Protein AF-A0A7S3WX41-F1 (afdb_monomer)

pLDDT: mean 73.34, std 19.68, range [31.44, 93.56]

Foldseek 3Di:
DDPDPDPVCVVVVLVVCLVVLLVVLLVQLVDDPVVHDPVVLVVSLVVLLVQLLSCLVVVVQVSNLSSLVSLLVSLVLPDPDDRDPSNVSSLVSLVVSCVPSPCSSPPSVVSNVVSVVSVVVVVCVVVVPDDCCCVVDVPDPDDDDDDDDDDDDPDDDDDDDDDDDD

Structure (mmCIF, N/CA/C/O backbone):
data_AF-A0A7S3WX41-F1
#
_entry.id   AF-A0A7S3WX41-F1
#
loop_
_atom_site.group_PDB
_atom_site.id
_atom_site.type_symbol
_atom_site.label_atom_id
_atom_site.label_alt_id
_atom_site.label_comp_id
_atom_site.label_asym_id
_atom_site.label_entity_id
_atom_site.label_seq_id
_atom_site.pdbx_PDB_ins_code
_atom_site.Cartn_x
_atom_site.Cartn_y
_atom_site.Cartn_z
_atom_site.occupancy
_atom_site.B_iso_or_equiv
_atom_site.auth_seq_id
_atom_site.auth_comp_id
_atom_site.auth_asym_id
_atom_site.auth_atom_id
_atom_site.pdbx_PDB_model_num
ATOM 1 N N . TYR A 1 1 ? -2.521 2.505 -34.626 1.00 39.06 1 TYR A N 1
ATOM 2 C CA . TYR A 1 1 ? -2.585 2.159 -33.193 1.00 39.06 1 TYR A CA 1
ATOM 3 C C . TYR A 1 1 ? -1.769 0.897 -32.953 1.00 39.06 1 TYR A C 1
ATOM 5 O O . TYR A 1 1 ? -2.243 -0.186 -33.266 1.00 39.06 1 TYR A O 1
ATOM 13 N N . HIS A 1 2 ? -0.528 1.023 -32.477 1.00 46.84 2 HIS A N 1
ATOM 14 C CA . HIS A 1 2 ? 0.251 -0.133 -32.022 1.00 46.84 2 HIS A CA 1
ATOM 15 C C . HIS A 1 2 ? -0.151 -0.436 -30.576 1.00 46.84 2 HIS A C 1
ATOM 17 O O . HIS A 1 2 ? 0.166 0.329 -29.670 1.00 46.84 2 HIS A O 1
ATOM 23 N N . SER A 1 3 ? -0.897 -1.521 -30.369 1.00 51.47 3 SER A N 1
ATOM 24 C CA . SER A 1 3 ? -1.152 -2.056 -29.031 1.00 51.47 3 SER A CA 1
ATOM 25 C C . SER A 1 3 ? 0.124 -2.761 -28.572 1.00 51.47 3 SER A C 1
ATOM 27 O O . SER A 1 3 ? 0.442 -3.851 -29.046 1.00 51.47 3 SER A O 1
ATOM 29 N N . SER A 1 4 ? 0.908 -2.090 -27.727 1.00 53.09 4 SER A N 1
ATOM 30 C CA . SER A 1 4 ? 2.125 -2.662 -27.153 1.00 53.09 4 SER A CA 1
ATOM 31 C C . SER A 1 4 ? 1.722 -3.683 -26.085 1.00 53.09 4 SER A C 1
ATOM 33 O O . SER A 1 4 ? 1.173 -3.309 -25.053 1.00 53.09 4 SER A O 1
ATOM 35 N N . ARG A 1 5 ? 1.917 -4.978 -26.362 1.00 59.12 5 ARG A N 1
ATOM 36 C CA . ARG A 1 5 ? 1.568 -6.104 -25.465 1.00 59.12 5 ARG A CA 1
ATOM 37 C C . ARG A 1 5 ? 2.784 -6.666 -24.715 1.00 59.12 5 ARG A C 1
ATOM 39 O O . ARG A 1 5 ? 2.711 -7.765 -24.174 1.00 59.12 5 ARG A O 1
ATOM 46 N N . ASN A 1 6 ? 3.901 -5.938 -24.692 1.00 64.75 6 ASN A N 1
ATOM 47 C CA . ASN A 1 6 ? 5.147 -6.430 -24.112 1.00 64.75 6 ASN A CA 1
ATOM 48 C C . ASN A 1 6 ? 5.221 -6.089 -22.619 1.00 64.75 6 ASN A C 1
ATOM 50 O O . ASN A 1 6 ? 5.389 -4.930 -22.243 1.00 64.75 6 ASN A O 1
ATOM 54 N N . VAL A 1 7 ? 5.133 -7.126 -21.781 1.00 67.38 7 VAL A N 1
ATOM 55 C CA . VAL A 1 7 ? 5.258 -7.049 -20.312 1.00 67.38 7 VAL A CA 1
ATOM 56 C C . VAL A 1 7 ? 6.628 -6.497 -19.888 1.00 67.38 7 VAL A C 1
ATOM 58 O O . VAL A 1 7 ? 6.750 -5.882 -18.833 1.00 67.38 7 VAL A O 1
ATOM 61 N N . GLU A 1 8 ? 7.641 -6.615 -20.752 1.00 74.06 8 GLU A N 1
ATOM 62 C CA . GLU A 1 8 ? 9.004 -6.121 -20.515 1.00 74.06 8 GLU A CA 1
ATOM 63 C C . GLU A 1 8 ? 9.088 -4.604 -20.273 1.00 74.06 8 GLU A C 1
ATOM 65 O O . GLU A 1 8 ? 9.999 -4.139 -19.592 1.00 74.06 8 GLU A O 1
ATOM 70 N N . HIS A 1 9 ? 8.133 -3.819 -20.781 1.00 81.38 9 HIS A N 1
ATOM 71 C CA . HIS A 1 9 ? 8.113 -2.367 -20.575 1.00 81.38 9 HIS A CA 1
ATOM 72 C C . HIS A 1 9 ? 7.262 -1.928 -19.375 1.00 81.38 9 HIS A C 1
ATOM 74 O O . HIS A 1 9 ? 7.346 -0.772 -18.967 1.00 81.38 9 HIS A O 1
ATOM 80 N N . ALA A 1 10 ? 6.465 -2.818 -18.778 1.00 83.44 10 ALA A N 1
ATOM 81 C CA . ALA A 1 10 ? 5.548 -2.452 -17.697 1.00 83.44 10 ALA A CA 1
ATOM 82 C C . ALA A 1 10 ? 6.293 -2.009 -16.426 1.00 83.44 10 ALA A C 1
ATOM 84 O O . ALA A 1 10 ? 5.929 -1.003 -15.817 1.00 83.44 10 ALA A O 1
ATOM 85 N N . ARG A 1 11 ? 7.384 -2.703 -16.081 1.00 86.62 11 ARG A N 1
ATOM 86 C CA . ARG A 1 11 ? 8.242 -2.365 -14.938 1.00 86.62 11 ARG A CA 1
ATOM 87 C C . ARG A 1 11 ? 8.836 -0.945 -15.029 1.00 86.62 11 ARG A C 1
ATOM 89 O O . ARG A 1 11 ? 8.552 -0.153 -14.134 1.00 86.62 11 ARG A O 1
ATOM 96 N N . PRO A 1 12 ? 9.579 -0.562 -16.090 1.00 88.12 12 PRO A N 1
ATOM 97 C CA . PRO A 1 12 ? 10.134 0.792 -16.193 1.00 88.12 12 PRO A CA 1
ATOM 98 C C . PRO A 1 12 ? 9.061 1.884 -16.342 1.00 88.12 12 PRO A C 1
ATOM 100 O O . PRO A 1 12 ? 9.258 3.007 -15.881 1.00 88.12 12 PRO A O 1
ATOM 103 N N . MET A 1 13 ? 7.900 1.579 -16.939 1.00 90.38 13 MET A N 1
ATOM 104 C CA . MET A 1 13 ? 6.771 2.521 -16.976 1.00 90.38 13 MET A CA 1
ATOM 105 C C . MET A 1 13 ? 6.223 2.822 -15.575 1.00 90.38 13 MET A C 1
ATOM 107 O O . MET A 1 13 ? 5.875 3.968 -15.276 1.00 90.38 13 MET A O 1
ATOM 111 N N . PHE A 1 14 ? 6.150 1.809 -14.712 1.00 91.50 14 PHE A N 1
ATOM 112 C CA . PHE A 1 14 ? 5.731 1.989 -13.327 1.00 91.50 14 PHE A CA 1
ATOM 113 C C . PHE A 1 14 ? 6.802 2.713 -12.502 1.00 91.50 14 PHE A C 1
ATOM 115 O O . PHE A 1 14 ? 6.484 3.669 -11.801 1.00 91.50 14 PHE A O 1
ATOM 122 N N . GLU A 1 15 ? 8.076 2.353 -12.672 1.00 90.69 15 GLU A N 1
ATOM 123 C CA . GLU A 1 15 ? 9.222 2.998 -12.010 1.00 90.69 15 GLU A CA 1
ATOM 124 C C . GLU A 1 15 ? 9.293 4.514 -12.285 1.00 90.69 15 GLU A C 1
ATOM 126 O O . GLU A 1 15 ? 9.628 5.300 -11.403 1.00 90.69 15 GLU A O 1
ATOM 131 N N . ALA A 1 16 ? 8.896 4.955 -13.481 1.00 91.56 16 ALA A N 1
ATOM 132 C CA . ALA A 1 16 ? 8.857 6.376 -13.823 1.00 91.56 16 ALA A CA 1
ATOM 133 C C . ALA A 1 16 ? 7.630 7.128 -13.267 1.00 91.56 16 ALA A C 1
ATOM 135 O O . ALA A 1 16 ? 7.677 8.349 -13.115 1.00 91.56 16 ALA A O 1
ATOM 136 N N . SER A 1 17 ? 6.516 6.436 -12.998 1.00 93.56 17 SER A N 1
ATOM 137 C CA . SER A 1 17 ? 5.225 7.071 -12.683 1.00 93.56 17 SER A CA 1
ATOM 138 C C . SER A 1 17 ? 4.782 6.933 -11.225 1.00 93.56 17 SER A C 1
ATOM 140 O O . SER A 1 17 ? 3.985 7.753 -10.760 1.00 93.56 17 SER A O 1
ATOM 142 N N . TRP A 1 18 ? 5.306 5.960 -10.473 1.00 93.31 18 TRP A N 1
ATOM 143 C CA . TRP A 1 18 ? 4.809 5.631 -9.132 1.00 93.31 18 TRP A CA 1
ATOM 144 C C . TRP A 1 18 ? 4.905 6.794 -8.136 1.00 93.31 18 TRP A C 1
ATOM 146 O O . TRP A 1 18 ? 3.972 6.992 -7.363 1.00 93.31 18 TRP A O 1
ATOM 156 N N . CYS A 1 19 ? 5.963 7.612 -8.185 1.00 93.38 19 CYS A N 1
ATOM 157 C CA .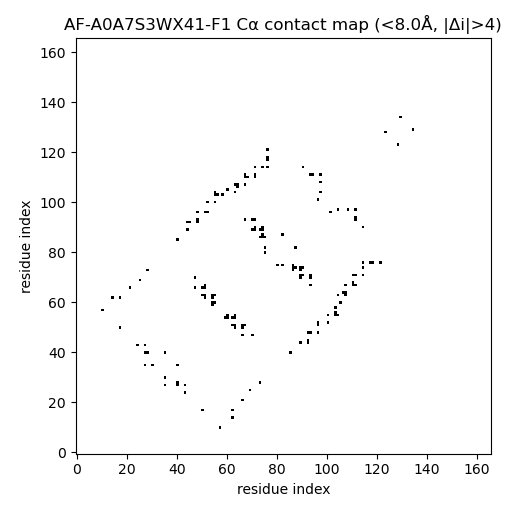 CYS A 1 19 ? 6.105 8.787 -7.317 1.00 93.38 19 CYS A CA 1
ATOM 158 C C . CYS A 1 19 ? 4.990 9.816 -7.545 1.00 93.38 19 CYS A C 1
ATOM 160 O O . CYS A 1 19 ? 4.441 10.359 -6.588 1.00 93.38 19 CYS A O 1
ATOM 162 N N . ALA A 1 20 ? 4.645 10.081 -8.809 1.00 93.44 20 ALA A N 1
ATOM 163 C CA . ALA A 1 20 ? 3.592 11.031 -9.158 1.00 93.44 20 ALA A CA 1
ATOM 164 C C . ALA A 1 20 ? 2.212 10.500 -8.747 1.00 93.44 20 ALA A C 1
ATOM 166 O O . ALA A 1 20 ? 1.406 11.244 -8.185 1.00 93.44 20 ALA A O 1
ATOM 167 N N . LEU A 1 21 ? 1.970 9.201 -8.960 1.00 93.50 21 LEU A N 1
ATOM 168 C CA . LEU A 1 21 ? 0.761 8.524 -8.492 1.00 93.50 21 LEU A CA 1
ATOM 169 C C . LEU A 1 21 ? 0.641 8.632 -6.970 1.00 93.50 21 LEU A C 1
ATOM 171 O O . LEU A 1 21 ? -0.346 9.174 -6.477 1.00 93.50 21 LEU A O 1
ATOM 175 N N . LEU A 1 22 ? 1.681 8.220 -6.242 1.00 93.00 22 LEU A N 1
ATOM 176 C CA . LEU A 1 22 ? 1.730 8.264 -4.786 1.00 93.00 22 LEU A CA 1
ATOM 177 C C . LEU A 1 22 ? 1.474 9.677 -4.257 1.00 93.00 22 LEU A C 1
ATOM 179 O O . LEU A 1 22 ? 0.632 9.841 -3.381 1.00 93.00 22 LEU A O 1
ATOM 183 N N . ALA A 1 23 ? 2.147 10.694 -4.801 1.00 92.94 23 ALA A N 1
ATOM 184 C CA . ALA A 1 23 ? 1.977 12.080 -4.373 1.00 92.94 23 ALA A CA 1
ATOM 185 C C . ALA A 1 23 ? 0.544 12.585 -4.600 1.00 92.94 23 ALA A C 1
ATOM 187 O O . ALA A 1 23 ? -0.062 13.151 -3.691 1.00 92.94 23 ALA A O 1
ATOM 188 N N . SER A 1 24 ? -0.021 12.333 -5.786 1.00 92.44 24 SER A N 1
ATOM 189 C CA . SER A 1 24 ? -1.386 12.761 -6.113 1.00 92.44 24 SER A CA 1
ATOM 190 C C . SER A 1 24 ? -2.427 12.115 -5.197 1.00 92.44 24 SER A C 1
ATOM 192 O O . SER A 1 24 ? -3.305 12.791 -4.669 1.00 92.44 24 SER A O 1
ATOM 194 N N . TRP A 1 25 ? -2.294 10.814 -4.945 1.00 91.44 25 TRP A N 1
ATOM 195 C CA . TRP A 1 25 ? -3.214 10.052 -4.109 1.00 91.44 25 TRP A CA 1
ATOM 196 C C . TRP A 1 25 ? -3.085 10.406 -2.631 1.00 91.44 25 TRP A C 1
ATOM 198 O O . TRP A 1 25 ? -4.090 10.535 -1.941 1.00 91.44 25 TRP A O 1
ATOM 208 N N . THR A 1 26 ? -1.857 10.626 -2.164 1.00 90.00 26 THR A N 1
ATOM 209 C CA . THR A 1 26 ? -1.574 11.094 -0.802 1.00 90.00 26 THR A CA 1
ATOM 210 C C . THR A 1 26 ? -2.250 12.444 -0.550 1.00 90.00 26 THR A C 1
ATOM 212 O O . THR A 1 26 ? -2.929 12.612 0.459 1.00 90.00 26 THR A O 1
ATOM 215 N N . SER A 1 27 ? -2.171 13.381 -1.502 1.00 88.69 27 SER A N 1
ATOM 216 C CA . SER A 1 27 ? -2.851 14.679 -1.388 1.00 88.69 27 SER A CA 1
ATOM 217 C C . SER A 1 27 ? -4.367 14.526 -1.225 1.00 88.69 27 SER A C 1
ATOM 219 O O . SER A 1 27 ? -4.952 15.161 -0.355 1.00 88.69 27 SER A O 1
ATOM 221 N N . VAL A 1 28 ? -4.999 13.645 -2.010 1.00 86.19 28 VAL A N 1
ATOM 222 C CA . VAL A 1 28 ? -6.448 13.376 -1.916 1.00 86.19 28 VAL A CA 1
ATOM 223 C C . VAL A 1 28 ? -6.828 12.769 -0.563 1.00 86.19 28 VAL A C 1
ATOM 225 O O . VAL A 1 28 ? -7.918 13.009 -0.051 1.00 86.19 28 VAL A O 1
ATOM 228 N N . MET A 1 29 ? -5.940 11.974 0.031 1.00 79.94 29 MET A N 1
ATOM 229 C CA . MET A 1 29 ? -6.178 11.347 1.329 1.00 79.94 29 MET A CA 1
ATOM 230 C C . MET A 1 29 ? -5.886 12.268 2.526 1.00 79.94 29 MET A C 1
ATOM 232 O O . MET A 1 29 ? -6.399 12.011 3.616 1.00 79.94 29 MET A O 1
ATOM 236 N N . GLU A 1 30 ? -5.062 13.306 2.355 1.00 82.38 30 GLU A N 1
ATOM 237 C CA . GLU A 1 30 ? -4.787 14.322 3.386 1.00 82.38 30 GLU A CA 1
ATOM 238 C C . GLU A 1 30 ? -5.869 15.410 3.454 1.00 82.38 30 GLU A C 1
ATOM 240 O O . GLU A 1 30 ? -6.052 16.010 4.514 1.00 82.38 30 GLU A O 1
ATOM 245 N N . GLU A 1 31 ? -6.615 15.617 2.367 1.00 80.75 31 GLU A N 1
ATOM 246 C CA . GLU A 1 31 ? -7.747 16.545 2.292 1.00 80.75 31 GLU A CA 1
ATOM 247 C C . GLU A 1 31 ? -8.898 16.153 3.252 1.00 80.75 31 GLU A C 1
ATOM 249 O O . GLU A 1 31 ? -9.134 14.972 3.576 1.00 80.75 31 GLU A O 1
ATOM 254 N N . SER A 1 32 ? -9.636 17.161 3.731 1.00 68.94 32 SER A N 1
ATOM 255 C CA . SER A 1 32 ? -10.771 16.996 4.648 1.00 68.94 32 SER A CA 1
ATOM 256 C C . SER A 1 32 ? -11.783 15.976 4.124 1.00 68.94 32 SER A C 1
ATOM 258 O O . SER A 1 3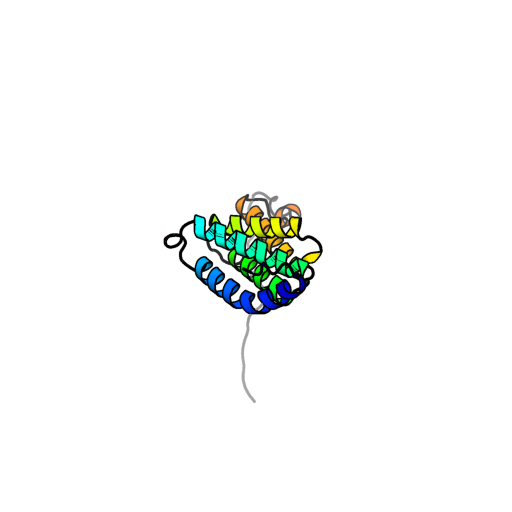2 ? -12.045 15.892 2.928 1.00 68.94 32 SER A O 1
ATOM 260 N N . ALA A 1 33 ? -12.405 15.215 5.032 1.00 66.69 33 ALA A N 1
ATOM 261 C CA . ALA A 1 33 ? -13.459 14.261 4.658 1.00 66.69 33 ALA A CA 1
ATOM 262 C C . ALA A 1 33 ? -14.652 14.935 3.977 1.00 66.69 33 ALA A C 1
ATOM 264 O O . ALA A 1 33 ? -15.275 14.326 3.119 1.00 66.69 33 ALA A O 1
ATOM 265 N N . ASP A 1 34 ? -14.934 16.179 4.359 1.00 66.50 34 ASP A N 1
ATOM 266 C CA . ASP A 1 34 ? -16.091 16.924 3.874 1.00 66.50 34 ASP A CA 1
ATOM 267 C C . ASP A 1 34 ? -15.884 17.497 2.460 1.00 66.50 34 ASP A C 1
ATOM 269 O O . ASP A 1 34 ? -16.859 17.780 1.768 1.00 66.50 34 ASP A O 1
ATOM 273 N N . ASP A 1 35 ? -14.630 17.627 2.011 1.00 73.31 35 ASP A N 1
ATOM 274 C CA . ASP A 1 35 ? -14.279 18.257 0.731 1.00 73.31 35 ASP A CA 1
ATOM 275 C C . ASP A 1 35 ? -14.073 17.238 -0.405 1.00 73.31 35 ASP A C 1
ATOM 277 O O . ASP A 1 35 ? -14.072 17.601 -1.584 1.00 73.31 35 ASP A O 1
ATOM 281 N N . VAL A 1 36 ? -13.916 15.950 -0.075 1.00 76.00 36 VAL A N 1
ATOM 282 C CA . VAL A 1 36 ? -13.614 14.891 -1.048 1.00 76.00 36 VAL A CA 1
ATOM 283 C C . VAL A 1 36 ? -14.796 13.931 -1.197 1.00 76.00 36 VAL A C 1
ATOM 285 O O . VAL A 1 36 ? -15.213 13.330 -0.210 1.00 76.00 36 VAL A O 1
ATOM 288 N N . PRO A 1 37 ? -15.295 13.687 -2.424 1.00 82.44 37 PRO A N 1
ATOM 289 C CA . PRO A 1 37 ? -16.321 12.676 -2.661 1.00 82.44 37 PRO A CA 1
ATOM 290 C C . PRO A 1 37 ? -15.869 11.276 -2.218 1.00 82.44 37 PRO A C 1
ATOM 292 O O . PRO A 1 37 ? -14.779 10.830 -2.587 1.00 82.44 37 PRO A O 1
ATOM 295 N N . ASP A 1 38 ? -16.737 10.537 -1.522 1.00 80.06 38 ASP A N 1
ATOM 296 C CA . ASP A 1 38 ? -16.461 9.162 -1.067 1.00 80.06 38 ASP A CA 1
ATOM 297 C C . ASP A 1 38 ? -16.037 8.227 -2.216 1.00 80.06 38 ASP A C 1
ATOM 299 O O . ASP A 1 38 ? -15.156 7.379 -2.059 1.00 80.06 38 ASP A O 1
ATOM 303 N N . GLU A 1 39 ? -16.605 8.417 -3.411 1.00 85.38 39 GLU A N 1
ATOM 304 C CA . GLU A 1 39 ? -16.239 7.650 -4.608 1.00 85.38 39 GLU A CA 1
ATOM 305 C C . GLU A 1 39 ? -14.767 7.834 -5.000 1.00 85.38 39 GLU A C 1
ATOM 307 O O . GLU A 1 39 ? -14.113 6.878 -5.430 1.00 85.38 39 GLU A O 1
ATOM 312 N N . LEU A 1 40 ? -14.231 9.048 -4.832 1.00 86.75 40 LEU A N 1
ATOM 313 C CA . LEU A 1 40 ? -12.838 9.356 -5.140 1.00 86.75 40 LEU A CA 1
ATOM 314 C C . LEU A 1 40 ? -11.903 8.697 -4.124 1.00 86.75 40 LEU A C 1
ATOM 316 O O . LEU A 1 40 ? -10.880 8.135 -4.515 1.00 86.75 40 LEU A O 1
ATOM 320 N N . VAL A 1 41 ? -12.284 8.677 -2.844 1.00 84.06 41 VAL A N 1
ATOM 321 C CA . VAL A 1 41 ? -11.538 7.964 -1.796 1.00 84.06 41 VAL A CA 1
ATOM 322 C C . VAL A 1 41 ? -11.478 6.468 -2.107 1.00 84.06 41 VAL A C 1
ATOM 324 O O . VAL A 1 41 ? -10.390 5.890 -2.141 1.00 84.06 41 VAL A O 1
ATOM 327 N N . GLY A 1 42 ? -12.617 5.844 -2.418 1.00 86.06 42 GLY A N 1
ATOM 328 C CA . GLY A 1 42 ? -12.670 4.426 -2.785 1.00 86.06 42 GLY A CA 1
ATOM 329 C C . GLY A 1 42 ? -11.921 4.109 -4.088 1.00 86.06 42 GLY A C 1
ATOM 330 O O . GLY A 1 42 ? -11.392 3.007 -4.267 1.00 86.06 42 GLY A O 1
ATOM 331 N N . LEU A 1 43 ? -11.840 5.060 -5.025 1.00 90.38 43 LEU A N 1
ATOM 332 C CA . LEU A 1 43 ? -11.021 4.927 -6.232 1.00 90.38 43 LEU A CA 1
ATOM 333 C C . LEU A 1 43 ? -9.525 4.968 -5.907 1.00 90.38 43 LEU A C 1
ATOM 335 O O . LEU A 1 43 ? -8.779 4.117 -6.391 1.00 90.38 43 LEU A O 1
ATOM 339 N N . VAL A 1 44 ? -9.095 5.907 -5.063 1.00 90.75 44 VAL A N 1
ATOM 340 C CA . VAL A 1 44 ? -7.700 6.030 -4.627 1.00 90.75 44 VAL A CA 1
ATOM 341 C C . VAL A 1 44 ? -7.262 4.800 -3.831 1.00 90.75 44 VAL A C 1
ATOM 343 O O . VAL A 1 44 ? -6.203 4.250 -4.121 1.00 90.75 44 VAL A O 1
ATOM 346 N N . MET A 1 45 ? -8.090 4.290 -2.913 1.00 88.50 45 MET A N 1
ATOM 347 C CA . MET A 1 45 ? -7.802 3.055 -2.162 1.00 88.50 45 MET A CA 1
ATOM 348 C C . MET A 1 45 ? -7.586 1.851 -3.085 1.00 88.50 45 MET A C 1
ATOM 350 O O . MET A 1 45 ? -6.618 1.105 -2.931 1.00 88.50 45 MET A O 1
ATOM 354 N N . ARG A 1 46 ? -8.445 1.687 -4.100 1.00 91.00 46 ARG A N 1
ATOM 355 C CA . ARG A 1 46 ? -8.250 0.664 -5.140 1.00 91.00 46 ARG A CA 1
ATOM 356 C C . ARG 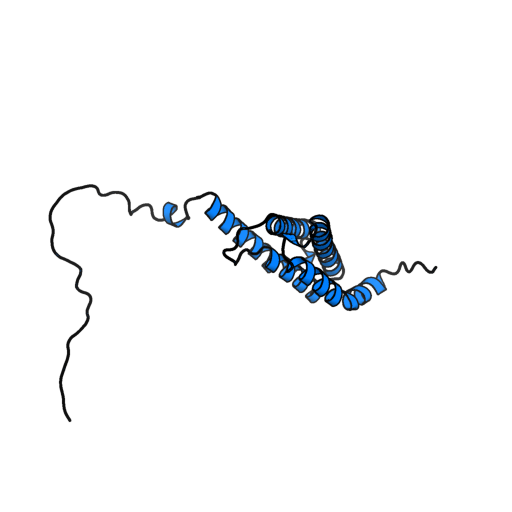A 1 46 ? -6.990 0.917 -5.968 1.00 91.00 46 ARG A C 1
ATOM 358 O O . ARG A 1 46 ? -6.310 -0.036 -6.335 1.00 91.00 46 ARG A O 1
ATOM 365 N N . GLY A 1 47 ? -6.664 2.180 -6.244 1.00 92.81 47 GLY A N 1
ATOM 366 C CA . GLY A 1 47 ? -5.425 2.588 -6.907 1.00 92.81 47 GLY A CA 1
ATOM 367 C C . GLY A 1 47 ? -4.184 2.137 -6.141 1.00 92.81 47 GLY A C 1
ATOM 368 O O . GLY A 1 47 ? -3.322 1.478 -6.719 1.00 92.81 47 GLY A O 1
ATOM 369 N N . PHE A 1 48 ? -4.142 2.390 -4.831 1.00 91.81 48 PHE A N 1
ATOM 370 C CA . PHE A 1 48 ? -3.091 1.890 -3.945 1.00 91.81 48 PHE A CA 1
ATOM 371 C C . PHE A 1 48 ? -2.998 0.364 -3.973 1.00 91.81 48 PHE A C 1
ATOM 373 O O . PHE A 1 48 ? -1.899 -0.167 -4.113 1.00 91.81 48 PHE A O 1
ATOM 380 N N . ALA A 1 49 ? -4.128 -0.344 -3.888 1.00 91.88 49 ALA A N 1
ATOM 381 C CA . ALA A 1 49 ? -4.124 -1.803 -3.923 1.00 91.88 49 ALA A CA 1
ATOM 382 C C . ALA A 1 49 ? -3.532 -2.352 -5.232 1.00 91.88 49 ALA A C 1
ATOM 384 O O . ALA A 1 49 ? -2.638 -3.194 -5.220 1.00 91.88 49 ALA A O 1
ATOM 385 N N . ASN A 1 50 ? -3.962 -1.812 -6.371 1.00 92.88 50 ASN A N 1
ATOM 386 C CA . ASN A 1 50 ? -3.440 -2.221 -7.672 1.00 92.88 50 ASN A CA 1
ATOM 387 C C . ASN A 1 50 ? -1.955 -1.864 -7.841 1.00 92.88 50 ASN A C 1
ATOM 389 O O . ASN A 1 50 ? -1.198 -2.647 -8.407 1.00 92.88 50 ASN A O 1
ATOM 393 N N . ALA A 1 51 ? -1.520 -0.703 -7.345 1.00 93.12 51 ALA A N 1
ATOM 394 C CA . ALA A 1 51 ? -0.121 -0.284 -7.395 1.00 93.12 51 ALA A CA 1
ATOM 395 C C . ALA A 1 51 ? 0.787 -1.205 -6.566 1.00 93.12 51 ALA A C 1
ATOM 397 O O . ALA A 1 51 ? 1.865 -1.577 -7.028 1.00 93.12 51 ALA A O 1
ATOM 398 N N . VAL A 1 52 ? 0.336 -1.616 -5.375 1.00 92.62 52 VAL A N 1
ATOM 399 C CA . VAL A 1 52 ? 1.038 -2.602 -4.539 1.00 92.62 52 VAL A CA 1
ATOM 400 C C . VAL A 1 52 ? 1.123 -3.947 -5.251 1.00 92.62 52 VAL A C 1
ATOM 402 O O . VAL A 1 52 ? 2.216 -4.501 -5.314 1.00 92.62 52 VAL A O 1
ATOM 405 N N . HIS A 1 53 ? 0.026 -4.418 -5.849 1.00 92.38 53 HIS A N 1
ATOM 406 C CA . HIS A 1 53 ? -0.003 -5.677 -6.594 1.00 92.38 53 HIS A CA 1
ATOM 407 C C . HIS A 1 53 ? 0.993 -5.674 -7.764 1.00 92.38 53 HIS A C 1
ATOM 409 O O . HIS A 1 53 ? 1.806 -6.585 -7.901 1.00 92.38 53 HIS A O 1
ATOM 415 N N . ILE A 1 54 ? 1.005 -4.600 -8.564 1.00 91.44 54 ILE A N 1
ATOM 416 C CA . ILE A 1 54 ? 1.967 -4.414 -9.661 1.00 91.44 54 ILE A CA 1
ATOM 417 C C . ILE A 1 54 ? 3.405 -4.429 -9.122 1.00 91.44 54 ILE A C 1
ATOM 419 O O . ILE A 1 54 ? 4.260 -5.140 -9.650 1.00 91.44 54 ILE A O 1
ATOM 423 N N . ALA A 1 55 ? 3.682 -3.676 -8.055 1.00 91.38 55 ALA A N 1
ATOM 424 C CA . ALA A 1 55 ? 5.012 -3.628 -7.455 1.00 91.38 55 ALA A CA 1
ATOM 425 C C . ALA A 1 55 ? 5.442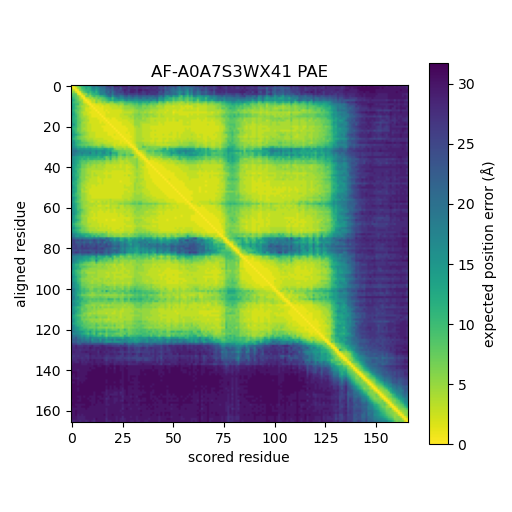 -4.985 -6.863 1.00 91.38 55 ALA A C 1
ATOM 427 O O . ALA A 1 55 ? 6.619 -5.341 -6.911 1.00 91.38 55 ALA A O 1
ATOM 428 N N . ALA A 1 56 ? 4.501 -5.753 -6.315 1.00 89.94 56 ALA A N 1
ATOM 429 C CA . ALA A 1 56 ? 4.732 -7.088 -5.783 1.00 89.94 56 ALA A CA 1
ATOM 430 C C . ALA A 1 56 ? 5.071 -8.089 -6.901 1.00 89.94 56 ALA A C 1
ATOM 432 O O . ALA A 1 56 ? 6.083 -8.782 -6.793 1.00 89.94 56 ALA A O 1
ATOM 433 N N . GLU A 1 57 ? 4.311 -8.087 -8.000 1.00 89.06 57 GLU A N 1
ATOM 434 C CA . GLU A 1 57 ? 4.516 -8.960 -9.167 1.00 89.06 57 GLU A CA 1
ATOM 435 C C . GLU A 1 57 ? 5.876 -8.712 -9.843 1.00 89.06 57 GLU A C 1
ATOM 437 O O . GLU A 1 57 ? 6.596 -9.645 -10.193 1.00 89.06 57 GLU A O 1
ATOM 442 N N . PHE A 1 58 ? 6.280 -7.444 -9.979 1.00 88.31 58 PHE A N 1
ATOM 443 C CA . PHE A 1 58 ? 7.565 -7.075 -10.585 1.00 88.31 58 PHE A CA 1
ATOM 444 C C . PHE A 1 58 ? 8.754 -7.087 -9.607 1.00 88.31 58 PHE A C 1
ATOM 446 O O . PHE A 1 58 ? 9.869 -6.733 -10.003 1.00 88.31 58 PHE A O 1
ATOM 453 N N . GLY A 1 59 ? 8.554 -7.462 -8.338 1.00 86.62 59 GLY A N 1
ATOM 454 C CA . GLY A 1 59 ? 9.617 -7.490 -7.324 1.00 86.62 59 GLY A CA 1
ATOM 455 C C . GLY A 1 59 ? 10.194 -6.107 -6.979 1.00 86.62 59 GLY A C 1
ATOM 456 O O . GLY A 1 59 ? 11.356 -5.989 -6.592 1.00 86.62 59 GLY A O 1
ATOM 457 N N . MET A 1 60 ? 9.397 -5.051 -7.136 1.00 90.06 60 MET A N 1
ATOM 458 C CA . MET A 1 60 ? 9.759 -3.647 -6.921 1.00 90.06 60 MET A CA 1
ATOM 459 C C . MET A 1 60 ? 9.607 -3.273 -5.442 1.00 90.06 60 MET A C 1
ATOM 461 O O . MET A 1 60 ? 8.549 -2.854 -4.971 1.00 90.06 60 MET A O 1
ATOM 465 N N . GLN A 1 61 ? 10.674 -3.521 -4.682 1.00 90.31 61 GLN A N 1
ATOM 466 C CA . GLN A 1 61 ? 10.678 -3.454 -3.222 1.00 90.31 61 GLN A CA 1
ATOM 467 C C . GLN A 1 61 ? 10.396 -2.050 -2.666 1.00 90.31 61 GLN A C 1
ATOM 469 O O . GLN A 1 61 ? 9.597 -1.906 -1.740 1.00 90.31 61 GLN A O 1
ATOM 474 N N . THR A 1 62 ? 11.051 -1.026 -3.213 1.00 91.62 62 THR A N 1
ATOM 475 C CA . THR A 1 62 ? 10.975 0.355 -2.712 1.00 91.62 62 THR A CA 1
ATOM 476 C C . THR A 1 62 ? 9.585 0.942 -2.917 1.00 91.62 62 THR A C 1
ATOM 478 O O . THR A 1 62 ? 9.005 1.536 -2.011 1.00 91.62 62 THR A O 1
ATOM 481 N N . GLU A 1 63 ? 9.026 0.719 -4.097 1.00 92.12 63 GLU A N 1
ATOM 482 C CA . GLU A 1 63 ? 7.707 1.170 -4.509 1.00 92.12 63 GLU A CA 1
ATOM 483 C C . GLU A 1 63 ? 6.642 0.503 -3.647 1.00 92.12 63 GLU A C 1
ATOM 485 O O . GLU A 1 63 ? 5.796 1.180 -3.059 1.00 92.12 63 GLU A O 1
ATOM 490 N N . ARG A 1 64 ? 6.732 -0.824 -3.495 1.00 93.06 64 ARG A N 1
ATOM 491 C CA . ARG A 1 64 ? 5.816 -1.595 -2.653 1.00 93.06 64 ARG A CA 1
ATOM 492 C C . ARG A 1 64 ? 5.829 -1.105 -1.208 1.00 93.06 64 ARG A C 1
ATOM 494 O O . ARG A 1 64 ? 4.768 -0.860 -0.635 1.00 93.06 64 ARG A O 1
ATOM 501 N N . GLU A 1 65 ? 7.010 -0.928 -0.621 1.00 91.38 65 GLU A N 1
ATOM 502 C CA . GLU A 1 65 ? 7.144 -0.407 0.741 1.00 91.38 65 GLU A CA 1
ATOM 503 C C . GLU A 1 65 ? 6.571 0.996 0.891 1.00 91.38 65 GLU A C 1
ATOM 505 O O . GLU A 1 65 ? 5.893 1.258 1.885 1.00 91.38 65 GLU A O 1
ATOM 510 N N . ALA A 1 66 ? 6.789 1.883 -0.079 1.00 92.88 66 ALA A N 1
ATOM 511 C CA . ALA A 1 66 ? 6.273 3.243 -0.031 1.00 92.88 66 ALA A CA 1
ATOM 512 C C . ALA A 1 66 ? 4.737 3.273 -0.049 1.00 92.88 66 ALA A C 1
ATOM 514 O O . ALA A 1 66 ? 4.129 3.919 0.808 1.00 92.88 66 ALA A O 1
ATOM 515 N N . PHE A 1 67 ? 4.099 2.526 -0.959 1.00 91.81 67 PHE A N 1
ATOM 516 C CA . PHE A 1 67 ? 2.636 2.443 -1.023 1.00 91.81 67 PHE A CA 1
ATOM 517 C C . PHE A 1 67 ? 2.035 1.822 0.246 1.00 91.81 67 PHE A C 1
ATOM 519 O O . PHE A 1 67 ? 1.084 2.371 0.803 1.00 91.81 67 PHE A O 1
ATOM 526 N N . VAL A 1 68 ? 2.606 0.719 0.749 1.00 90.88 68 VAL A N 1
ATOM 527 C CA . VAL A 1 68 ? 2.124 0.061 1.979 1.00 90.88 68 VAL A CA 1
ATOM 528 C C . VAL A 1 68 ? 2.319 0.958 3.202 1.00 90.88 68 VAL A C 1
ATOM 530 O O . VAL A 1 68 ? 1.420 1.066 4.033 1.00 90.88 68 VAL A O 1
ATOM 533 N N . THR A 1 69 ? 3.459 1.643 3.308 1.00 90.25 69 THR A N 1
ATOM 534 C CA . THR A 1 69 ? 3.731 2.585 4.407 1.00 90.25 69 THR A CA 1
ATOM 535 C C . THR A 1 69 ? 2.746 3.747 4.388 1.00 90.25 69 THR A C 1
ATOM 537 O O . THR A 1 69 ? 2.252 4.164 5.436 1.00 90.25 69 THR A O 1
ATOM 540 N N . MET A 1 70 ? 2.414 4.250 3.199 1.00 89.44 70 MET A N 1
ATOM 541 C CA . MET A 1 70 ? 1.438 5.318 3.056 1.00 89.44 70 MET A CA 1
ATOM 542 C C . MET A 1 70 ? 0.031 4.860 3.477 1.00 89.44 70 MET A C 1
ATOM 544 O O . MET A 1 70 ? -0.600 5.512 4.306 1.00 89.44 70 MET A O 1
ATOM 548 N N . LEU A 1 71 ? -0.430 3.690 3.017 1.00 87.19 71 LEU A N 1
ATOM 549 C CA . LEU A 1 71 ? -1.694 3.086 3.472 1.00 87.19 71 LEU A CA 1
ATOM 550 C C . LEU A 1 71 ? -1.733 2.886 4.998 1.00 87.19 71 LEU A C 1
ATOM 552 O O . LEU A 1 71 ? -2.739 3.184 5.650 1.00 87.19 71 LEU A O 1
ATOM 556 N N . ALA A 1 72 ? -0.630 2.415 5.582 1.00 85.88 72 ALA A N 1
ATOM 557 C CA . ALA A 1 72 ? -0.494 2.237 7.024 1.00 85.88 72 ALA A CA 1
ATOM 558 C C . ALA A 1 72 ? -0.658 3.567 7.780 1.00 85.88 72 ALA A C 1
ATOM 560 O O . ALA A 1 72 ? -1.402 3.629 8.763 1.00 85.88 72 ALA A O 1
ATOM 561 N N . LYS A 1 73 ? -0.037 4.648 7.287 1.00 83.38 73 LYS A N 1
ATOM 562 C CA . LYS A 1 73 ? -0.159 6.008 7.844 1.00 83.38 73 LYS A CA 1
ATOM 563 C C . LYS A 1 73 ? -1.620 6.476 7.870 1.00 83.38 73 LYS A C 1
ATOM 565 O O . LYS A 1 73 ? -2.073 7.007 8.883 1.00 83.38 73 LYS A O 1
ATOM 570 N N . TYR A 1 74 ? -2.385 6.205 6.813 1.00 76.12 74 TYR A N 1
ATOM 571 C CA . TYR A 1 74 ? -3.806 6.568 6.721 1.00 76.12 74 TYR A CA 1
ATOM 572 C C . TYR A 1 74 ? -4.764 5.683 7.506 1.00 76.12 74 TYR A C 1
ATOM 574 O O . TYR A 1 74 ? -5.949 6.000 7.617 1.00 76.12 74 TYR A O 1
ATOM 582 N N . THR A 1 75 ? -4.285 4.593 8.094 1.00 72.06 75 THR A N 1
ATOM 583 C CA . THR A 1 75 ? -5.101 3.826 9.035 1.00 72.06 75 THR A CA 1
ATOM 584 C C . THR A 1 75 ? -5.186 4.548 10.400 1.00 72.06 75 THR A C 1
ATOM 586 O O . THR A 1 75 ? -6.019 4.183 11.213 1.00 72.06 75 THR A O 1
ATOM 589 N N . TYR A 1 76 ? -4.395 5.618 10.640 1.00 64.81 76 TYR A N 1
ATOM 590 C CA . TYR A 1 76 ? -4.404 6.504 11.831 1.00 64.81 76 TYR A CA 1
ATOM 591 C C . TYR A 1 76 ? -4.372 5.793 13.197 1.00 64.81 76 TYR A C 1
ATOM 593 O O . TYR A 1 76 ? -4.881 6.302 14.190 1.00 64.81 76 TYR A O 1
ATOM 601 N N . LEU A 1 77 ? -3.726 4.633 13.285 1.00 56.03 77 LEU A N 1
ATOM 602 C CA . LEU A 1 77 ? -3.681 3.830 14.515 1.00 56.03 77 LEU A CA 1
ATOM 603 C C . LEU A 1 77 ? -2.933 4.494 15.689 1.00 56.03 77 LEU A C 1
ATOM 605 O O . LEU A 1 77 ? -3.146 4.124 16.842 1.00 56.03 77 LEU A O 1
ATOM 609 N N . ASP A 1 78 ? -2.075 5.469 15.383 1.00 52.53 78 ASP A N 1
ATOM 610 C CA . ASP A 1 78 ? -1.179 6.152 16.328 1.00 52.53 78 ASP A CA 1
ATOM 611 C C . ASP A 1 78 ? -1.723 7.509 16.822 1.00 52.53 78 ASP A C 1
ATOM 613 O O . ASP A 1 78 ? -1.189 8.125 17.738 1.00 52.53 78 ASP A O 1
ATOM 617 N N . SER A 1 79 ? -2.808 8.016 16.226 1.00 51.16 79 SER A N 1
ATOM 618 C CA . SER A 1 79 ? -3.369 9.320 16.589 1.00 51.16 79 SER A CA 1
ATOM 619 C C . SER A 1 79 ? -4.682 9.138 17.337 1.00 51.16 79 SER A C 1
ATOM 621 O O . SER A 1 79 ? -5.556 8.413 16.879 1.00 51.16 79 SER A O 1
ATOM 623 N N . ALA A 1 80 ? -4.870 9.858 18.446 1.00 48.81 80 ALA A N 1
ATOM 624 C CA . ALA A 1 80 ? -6.108 9.903 19.238 1.00 48.81 80 ALA A CA 1
ATOM 625 C C . ALA A 1 80 ? -7.316 10.530 18.492 1.00 48.81 80 ALA A C 1
ATOM 627 O O . ALA A 1 80 ? -8.252 11.029 19.116 1.00 48.81 80 ALA A O 1
ATOM 628 N N . LYS A 1 81 ? -7.286 10.545 17.154 1.00 56.44 81 LYS A N 1
ATOM 629 C CA . LYS A 1 81 ? -8.403 10.921 16.293 1.00 56.44 81 LYS A CA 1
ATOM 630 C C . LYS A 1 81 ? -9.364 9.743 16.180 1.00 56.44 81 LYS A C 1
ATOM 632 O O . LYS A 1 81 ? -8.961 8.593 16.028 1.00 56.44 81 LYS A O 1
ATOM 637 N N . THR A 1 82 ? -10.650 10.054 16.240 1.00 52.62 82 THR A N 1
ATOM 638 C CA . THR A 1 82 ? -11.748 9.123 15.994 1.00 52.62 82 THR A CA 1
ATOM 639 C C . THR A 1 82 ? -11.556 8.439 14.640 1.00 52.62 82 THR A C 1
ATOM 641 O O . THR A 1 82 ? -11.505 9.110 13.611 1.00 52.62 82 THR A O 1
ATOM 644 N N . MET A 1 83 ? -11.438 7.107 14.654 1.00 56.53 83 MET A N 1
ATOM 645 C CA . MET A 1 83 ? -11.372 6.259 13.460 1.00 56.53 83 MET A CA 1
ATOM 646 C C . MET A 1 83 ? -12.614 6.501 12.603 1.00 56.53 83 MET A C 1
ATOM 648 O O . MET A 1 83 ? -13.706 6.036 12.929 1.00 56.53 83 MET A O 1
ATOM 652 N N . GLY A 1 84 ? -12.453 7.263 11.527 1.00 68.19 8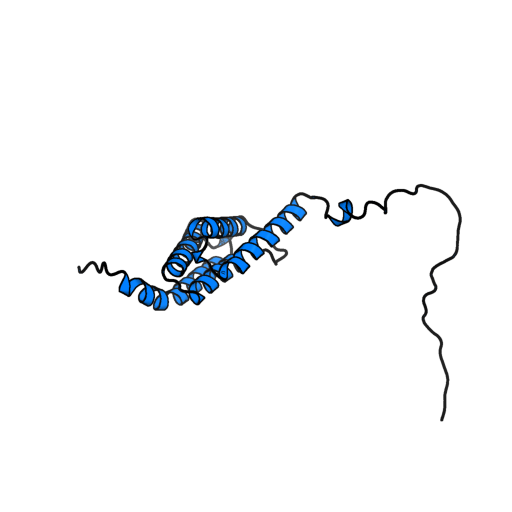4 GLY A N 1
ATOM 653 C CA . GLY A 1 84 ? -13.506 7.467 10.547 1.00 68.19 84 GLY A CA 1
ATOM 654 C C . GLY A 1 84 ? -13.680 6.230 9.668 1.00 68.19 84 GLY A C 1
ATOM 655 O O . GLY A 1 84 ? -12.823 5.344 9.614 1.00 68.19 84 GLY A O 1
ATOM 656 N N . GLN A 1 85 ? -14.769 6.199 8.900 1.00 68.25 85 GLN A N 1
ATOM 657 C CA . GLN A 1 85 ? -15.060 5.117 7.955 1.00 68.25 85 GLN A CA 1
ATOM 658 C C . GLN A 1 85 ? -13.909 4.874 6.956 1.00 68.25 85 GLN A C 1
ATOM 660 O O . GLN 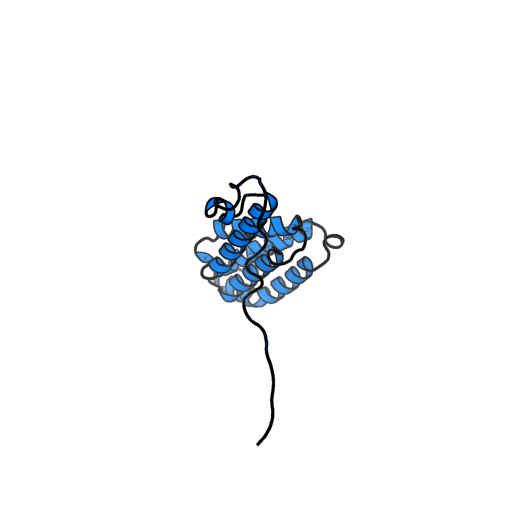A 1 85 ? -13.581 3.725 6.655 1.00 68.25 85 GLN A O 1
ATOM 665 N N . ARG A 1 86 ? -13.223 5.947 6.531 1.00 72.50 86 ARG A N 1
ATOM 666 C CA . ARG A 1 86 ? -12.063 5.899 5.622 1.00 72.50 86 ARG A CA 1
ATOM 667 C C . ARG A 1 86 ? -10.887 5.089 6.185 1.00 72.50 86 ARG A C 1
ATOM 669 O O . ARG A 1 86 ? -10.181 4.423 5.434 1.00 72.50 86 ARG A O 1
ATOM 676 N N . ASN A 1 87 ? -10.687 5.093 7.505 1.00 79.69 87 ASN A N 1
ATOM 677 C CA . ASN A 1 87 ? -9.579 4.368 8.142 1.00 79.69 87 ASN A CA 1
ATOM 678 C C . ASN A 1 87 ? -9.859 2.865 8.206 1.00 79.69 87 ASN A C 1
ATOM 680 O O . ASN A 1 87 ? -8.967 2.049 7.981 1.00 79.69 87 ASN A O 1
ATOM 684 N N . ILE A 1 88 ? -11.119 2.497 8.445 1.00 82.25 88 ILE A N 1
ATOM 685 C CA . ILE A 1 88 ? -11.569 1.102 8.410 1.00 82.25 88 ILE A CA 1
ATOM 686 C C . ILE A 1 88 ? -11.436 0.542 6.990 1.00 82.25 88 ILE A C 1
ATOM 688 O O . ILE A 1 88 ? -11.028 -0.605 6.807 1.00 82.25 88 ILE A O 1
ATOM 692 N N . GLU A 1 89 ? -11.760 1.340 5.975 1.00 82.56 89 GLU A N 1
ATOM 693 C CA . GLU A 1 89 ? -11.594 0.954 4.575 1.00 82.56 89 GLU A CA 1
ATOM 694 C C . GLU A 1 89 ? -10.119 0.779 4.185 1.00 82.56 89 GLU A C 1
ATOM 696 O O . GLU A 1 89 ? -9.770 -0.224 3.556 1.00 82.56 89 GLU A O 1
ATOM 701 N N . ALA A 1 90 ? -9.235 1.674 4.639 1.00 85.19 90 ALA A N 1
ATOM 702 C CA . ALA A 1 90 ? -7.789 1.523 4.467 1.00 85.19 90 ALA A CA 1
ATOM 703 C C . ALA A 1 90 ? -7.289 0.199 5.068 1.00 85.19 90 ALA A C 1
ATOM 705 O O . ALA A 1 90 ? -6.597 -0.575 4.406 1.00 85.19 90 ALA A O 1
ATOM 706 N N . PHE A 1 91 ? -7.716 -0.113 6.295 1.00 87.44 91 PHE A N 1
ATOM 707 C CA . PHE A 1 91 ? -7.364 -1.365 6.957 1.00 87.44 91 PHE A CA 1
ATOM 708 C C . PHE A 1 91 ? -7.859 -2.595 6.183 1.00 87.44 91 PHE A C 1
ATOM 710 O O . PHE A 1 91 ? -7.087 -3.518 5.922 1.00 87.44 91 PHE A O 1
ATOM 717 N N . LYS A 1 92 ? -9.128 -2.603 5.753 1.00 88.94 92 LYS A N 1
ATOM 718 C CA . LYS A 1 92 ? -9.685 -3.682 4.915 1.00 88.94 92 LYS A CA 1
ATOM 719 C C . LYS A 1 92 ? -8.880 -3.873 3.630 1.00 88.94 92 LYS A C 1
ATOM 721 O O . LYS A 1 92 ? -8.662 -5.010 3.210 1.00 88.94 92 LYS A O 1
ATOM 726 N N . THR A 1 93 ? -8.416 -2.779 3.034 1.00 89.75 93 THR A N 1
ATOM 727 C CA . THR A 1 93 ? -7.580 -2.800 1.829 1.00 89.75 93 THR A CA 1
ATOM 728 C C . THR A 1 93 ? -6.224 -3.450 2.110 1.00 89.75 93 THR A C 1
ATOM 730 O O . THR A 1 93 ? -5.828 -4.354 1.380 1.00 89.75 93 THR A O 1
ATOM 733 N N . ILE A 1 94 ? -5.558 -3.088 3.213 1.00 89.75 94 ILE A N 1
ATOM 734 C CA . ILE A 1 94 ? -4.293 -3.712 3.649 1.00 89.75 94 ILE A CA 1
ATOM 735 C C . ILE A 1 94 ? -4.450 -5.227 3.850 1.00 89.75 94 ILE A C 1
ATOM 737 O O . ILE A 1 94 ? -3.609 -6.002 3.397 1.00 89.75 94 ILE A O 1
ATOM 741 N N . ILE A 1 95 ? -5.528 -5.671 4.500 1.00 91.12 95 ILE A N 1
ATOM 742 C CA . ILE A 1 95 ? -5.775 -7.105 4.710 1.00 91.12 95 ILE A CA 1
ATOM 743 C C . ILE A 1 95 ? -6.069 -7.816 3.386 1.00 91.12 95 ILE A C 1
ATOM 745 O O . ILE A 1 95 ? -5.565 -8.912 3.154 1.00 91.12 95 ILE A O 1
ATOM 749 N N . SER A 1 96 ? -6.830 -7.186 2.491 1.00 91.19 96 SER A N 1
ATOM 750 C CA . SER A 1 96 ? -7.124 -7.749 1.167 1.00 91.19 96 SER A CA 1
ATOM 751 C C . SER A 1 96 ? -5.852 -7.926 0.330 1.00 91.19 96 SER A C 1
ATOM 753 O O . SER A 1 96 ? -5.688 -8.953 -0.326 1.00 91.19 96 SER A O 1
ATOM 755 N N . LEU A 1 97 ? -4.917 -6.974 0.410 1.00 90.31 97 LEU A N 1
ATOM 756 C CA . LEU A 1 97 ? -3.589 -7.073 -0.202 1.00 90.31 97 LEU A CA 1
ATOM 757 C C . LEU A 1 97 ? -2.773 -8.228 0.378 1.00 90.31 97 LEU A C 1
ATOM 759 O O . LEU A 1 97 ? -2.225 -9.030 -0.371 1.00 90.31 97 LEU A O 1
ATOM 763 N N . ALA A 1 98 ? -2.746 -8.365 1.705 1.00 89.62 98 ALA A N 1
ATOM 764 C CA . ALA A 1 98 ? -2.037 -9.457 2.367 1.00 89.62 98 ALA A CA 1
ATOM 765 C C . ALA A 1 98 ? -2.569 -10.843 1.956 1.00 89.62 98 ALA A C 1
ATOM 767 O O . ALA A 1 98 ? -1.793 -11.791 1.848 1.00 89.62 98 ALA A O 1
ATOM 768 N N . LEU A 1 99 ? -3.877 -10.955 1.698 1.00 89.50 99 LEU A N 1
ATOM 769 C CA . LEU A 1 99 ? -4.507 -12.184 1.210 1.00 89.50 99 LEU A CA 1
ATOM 770 C C . LEU A 1 99 ? -4.247 -12.446 -0.281 1.00 89.50 99 LEU A C 1
ATOM 772 O O . LEU A 1 99 ? -4.139 -13.604 -0.672 1.00 89.50 99 LEU A O 1
ATOM 776 N N . THR A 1 100 ? -4.164 -11.395 -1.100 1.00 88.81 100 THR A N 1
ATOM 777 C CA . THR A 1 100 ? -4.017 -11.514 -2.562 1.00 88.81 100 THR A CA 1
ATOM 778 C C . THR A 1 100 ? -2.563 -11.745 -2.968 1.00 88.81 100 THR A C 1
ATOM 780 O O . THR A 1 100 ? -2.265 -12.679 -3.707 1.00 88.81 100 THR A O 1
ATOM 783 N N . ASP A 1 101 ? -1.649 -10.928 -2.448 1.00 87.75 101 ASP A N 1
ATOM 784 C CA . ASP A 1 101 ? -0.242 -10.924 -2.858 1.00 87.75 101 ASP A CA 1
ATOM 785 C C . ASP A 1 101 ? 0.604 -11.877 -2.003 1.00 87.75 101 ASP A C 1
ATOM 787 O O . ASP A 1 101 ? 1.621 -12.403 -2.463 1.00 87.75 101 ASP A O 1
ATOM 791 N N . GLY A 1 102 ? 0.185 -12.126 -0.757 1.00 87.69 102 GLY A N 1
ATOM 792 C CA . GLY A 1 102 ? 0.793 -13.105 0.139 1.00 87.69 102 GLY A CA 1
ATOM 793 C C . GLY A 1 102 ? 2.308 -12.935 0.265 1.00 87.69 102 GLY A C 1
ATOM 794 O O . GLY A 1 102 ? 2.812 -11.918 0.744 1.00 87.69 102 GLY A O 1
ATOM 795 N N . ASN A 1 103 ? 3.061 -13.940 -0.184 1.00 87.44 103 ASN A N 1
ATOM 796 C CA . ASN A 1 103 ? 4.523 -13.962 -0.079 1.00 87.44 103 ASN A CA 1
ATOM 797 C C . ASN A 1 103 ? 5.221 -12.863 -0.902 1.00 87.44 103 ASN A C 1
ATOM 799 O O . ASN A 1 103 ? 6.355 -12.504 -0.581 1.00 87.44 103 ASN A O 1
ATOM 803 N N . HIS A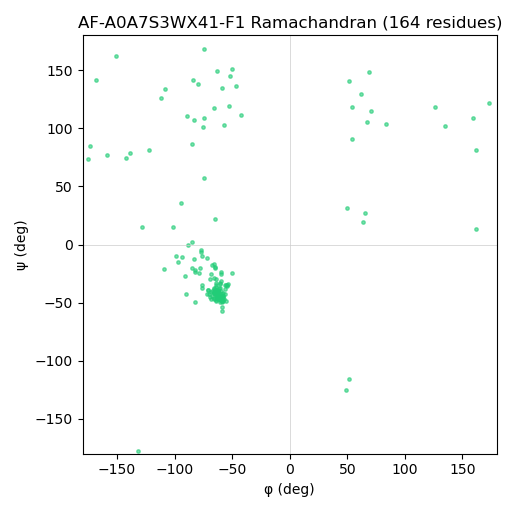 1 104 ? 4.555 -12.279 -1.902 1.00 86.25 104 HIS A N 1
ATOM 804 C CA . HIS A 1 104 ? 5.129 -11.215 -2.730 1.00 86.25 104 HIS A CA 1
ATOM 805 C C . HIS A 1 104 ? 5.272 -9.874 -1.984 1.00 86.25 104 HIS A C 1
ATOM 807 O O . HIS A 1 104 ? 5.989 -8.988 -2.447 1.00 86.25 104 HIS A O 1
ATOM 813 N N . LEU A 1 105 ? 4.676 -9.725 -0.789 1.00 82.44 105 LEU A N 1
ATOM 814 C CA . LEU A 1 105 ? 4.880 -8.541 0.058 1.00 82.44 105 LEU A CA 1
ATOM 815 C C . LEU A 1 105 ? 6.295 -8.438 0.643 1.00 82.44 105 LEU A C 1
ATOM 817 O O . LEU A 1 105 ? 6.734 -7.330 0.966 1.00 82.44 105 LEU A O 1
ATOM 821 N N . GLY A 1 106 ? 7.024 -9.547 0.802 1.00 87.00 106 GLY A N 1
ATOM 822 C CA . GLY A 1 106 ? 8.379 -9.547 1.368 1.00 87.00 106 GLY A CA 1
ATOM 823 C C . GLY A 1 106 ? 8.482 -8.755 2.683 1.00 87.00 106 GLY A C 1
ATOM 824 O O . GLY A 1 106 ? 7.719 -8.985 3.617 1.00 87.00 106 GLY A O 1
ATOM 825 N N . SER A 1 107 ? 9.387 -7.777 2.759 1.00 85.38 107 SER A N 1
ATOM 826 C CA . SER A 1 107 ? 9.582 -6.919 3.948 1.00 85.38 107 SER A CA 1
ATOM 827 C C . SER A 1 107 ? 8.398 -6.005 4.293 1.00 85.38 107 SER A C 1
ATOM 829 O O . SER A 1 107 ? 8.294 -5.554 5.435 1.00 85.38 107 SER A O 1
ATOM 831 N N . SER A 1 108 ? 7.455 -5.774 3.373 1.00 87.62 108 SER A N 1
ATOM 832 C CA . SER A 1 108 ? 6.247 -4.984 3.648 1.00 87.62 108 SER A CA 1
ATOM 833 C C . SER A 1 108 ? 5.301 -5.683 4.639 1.00 87.62 108 SER A C 1
ATOM 835 O O . SER A 1 108 ? 4.482 -5.013 5.268 1.00 87.62 108 SER A O 1
ATOM 837 N N . TRP A 1 109 ? 5.453 -6.998 4.859 1.00 89.38 109 TRP A N 1
ATOM 838 C CA . TRP A 1 109 ? 4.715 -7.754 5.882 1.00 89.38 109 TRP A CA 1
ATOM 839 C C . TRP A 1 109 ? 4.859 -7.174 7.287 1.00 89.38 109 TRP A C 1
ATOM 841 O O . TRP A 1 109 ? 3.901 -7.201 8.057 1.00 89.38 109 TRP A O 1
ATOM 851 N N . ALA A 1 110 ? 6.027 -6.617 7.621 1.00 88.81 110 ALA A N 1
ATOM 852 C CA . ALA A 1 110 ? 6.245 -6.009 8.929 1.00 88.81 110 ALA A CA 1
ATOM 853 C C . ALA A 1 110 ? 5.262 -4.854 9.182 1.00 88.81 110 ALA A C 1
ATOM 855 O O . ALA A 1 110 ? 4.706 -4.745 10.274 1.00 88.81 110 ALA A O 1
ATOM 856 N N . GLN A 1 111 ? 4.995 -4.034 8.159 1.00 87.56 111 GLN A N 1
ATOM 857 C CA . GLN A 1 111 ? 4.036 -2.932 8.258 1.00 87.56 111 GLN A CA 1
ATOM 858 C C . GLN A 1 111 ? 2.597 -3.447 8.351 1.00 87.56 111 GLN A C 1
ATOM 860 O O . GLN A 1 111 ? 1.837 -2.982 9.195 1.00 87.56 111 GLN A O 1
ATOM 865 N N . VAL A 1 112 ? 2.241 -4.460 7.554 1.00 89.19 112 VAL A N 1
ATOM 866 C CA . VAL A 1 112 ? 0.909 -5.089 7.596 1.00 89.19 112 VAL A CA 1
ATOM 867 C C . VAL A 1 112 ? 0.604 -5.667 8.979 1.00 89.19 112 VAL A C 1
ATOM 869 O O . VAL A 1 112 ? -0.449 -5.386 9.552 1.00 89.19 112 VAL A O 1
ATOM 872 N N . LEU A 1 113 ? 1.532 -6.447 9.541 1.00 89.44 113 LEU A N 1
ATOM 873 C CA . LEU A 1 113 ? 1.366 -7.053 10.863 1.00 89.44 113 LEU A CA 1
ATOM 874 C C . LEU A 1 113 ? 1.299 -5.992 11.959 1.00 89.44 113 LEU A C 1
ATOM 876 O O . LEU A 1 113 ? 0.459 -6.100 12.848 1.00 89.44 113 LEU A O 1
ATOM 880 N N . LYS A 1 114 ? 2.112 -4.935 11.862 1.00 87.81 114 LYS A N 1
ATOM 881 C CA . LYS A 1 114 ? 2.045 -3.802 12.789 1.00 87.81 114 LYS A CA 1
ATOM 882 C C . LYS A 1 114 ? 0.667 -3.137 12.760 1.00 87.81 114 LYS A C 1
ATOM 884 O O . LYS A 1 114 ? 0.076 -2.927 13.816 1.00 87.81 114 LYS A O 1
ATOM 889 N N . CYS A 1 115 ? 0.122 -2.863 11.572 1.00 86.19 115 CYS A N 1
ATOM 890 C CA . CYS A 1 115 ? -1.226 -2.310 11.429 1.00 86.19 115 CYS A CA 1
ATOM 891 C C . CYS A 1 115 ? -2.296 -3.219 12.046 1.00 86.19 115 CYS A C 1
ATOM 893 O O . CYS A 1 115 ? -3.192 -2.734 12.733 1.00 86.19 115 CYS A O 1
ATOM 895 N N . LEU A 1 116 ? -2.192 -4.533 11.838 1.00 88.06 116 LEU A N 1
ATOM 896 C CA . LEU A 1 116 ? -3.107 -5.514 12.421 1.00 88.06 116 LEU A CA 1
ATOM 897 C C . LEU A 1 116 ? -3.028 -5.548 13.954 1.00 88.06 116 LEU A C 1
ATOM 899 O O . LEU A 1 116 ? -4.070 -5.531 14.611 1.00 88.06 116 LEU A O 1
ATOM 903 N N . SER A 1 117 ? -1.823 -5.564 14.528 1.00 87.06 117 SER A N 1
ATOM 904 C CA . SER A 1 117 ? -1.623 -5.552 15.983 1.00 87.06 117 SER A CA 1
ATOM 905 C C . SER A 1 117 ? -2.209 -4.299 16.629 1.00 87.06 117 SER A C 1
ATOM 907 O O . SER A 1 117 ? -2.925 -4.389 17.627 1.00 87.06 117 SER A O 1
ATOM 909 N N . GLU A 1 118 ? -1.971 -3.131 16.035 1.00 83.94 118 GLU A N 1
ATOM 910 C CA . GLU A 1 118 ? -2.537 -1.879 16.533 1.00 83.94 118 GLU A CA 1
ATOM 911 C C . GLU A 1 118 ? -4.068 -1.846 16.408 1.00 83.94 118 GLU A C 1
ATOM 913 O O . GLU A 1 118 ? -4.757 -1.369 17.312 1.00 83.94 118 GLU A O 1
ATOM 918 N N . PHE A 1 119 ? -4.629 -2.409 15.333 1.00 82.94 119 PHE A N 1
ATOM 919 C CA . PHE A 1 119 ? -6.078 -2.456 15.139 1.00 82.94 119 PHE A CA 1
ATOM 920 C C . PHE A 1 119 ? -6.739 -3.326 16.209 1.00 82.94 119 PHE A C 1
ATOM 922 O O . PHE A 1 119 ? -7.744 -2.939 16.803 1.00 82.94 119 PHE A O 1
ATOM 929 N N . GLN A 1 120 ? -6.140 -4.477 16.517 1.00 82.25 120 GLN A N 1
ATOM 930 C CA . GLN A 1 120 ? -6.597 -5.349 17.597 1.00 82.25 120 GLN A CA 1
ATOM 931 C C . GLN A 1 120 ? -6.507 -4.663 18.963 1.00 82.25 120 GLN A C 1
ATOM 933 O O . GLN A 1 120 ? -7.436 -4.782 19.762 1.00 82.25 120 GLN A O 1
ATOM 938 N N . ARG A 1 121 ? -5.437 -3.900 19.222 1.00 79.88 121 ARG A N 1
ATOM 939 C CA . ARG A 1 121 ? -5.302 -3.101 20.448 1.00 79.88 121 ARG A CA 1
ATOM 940 C C . ARG A 1 121 ? -6.432 -2.076 20.569 1.00 79.88 121 ARG A C 1
ATOM 942 O O . ARG A 1 121 ? -7.062 -1.993 21.621 1.00 79.88 121 ARG A O 1
ATOM 949 N N . LEU A 1 122 ? -6.728 -1.331 19.503 1.00 77.88 122 LEU A N 1
ATOM 950 C CA . LEU A 1 122 ? -7.841 -0.373 19.480 1.00 77.88 122 LEU A CA 1
ATOM 951 C C . LEU A 1 122 ? -9.199 -1.062 19.658 1.00 77.88 122 LEU A C 1
ATOM 953 O O . LEU A 1 122 ? -10.038 -0.576 20.415 1.00 77.88 122 LEU A O 1
ATOM 957 N N . HIS A 1 123 ? -9.405 -2.218 19.026 1.00 77.69 123 HIS A N 1
ATOM 958 C CA . HIS A 1 123 ? -10.622 -3.011 19.184 1.00 77.69 123 HIS A CA 1
ATOM 959 C C . HIS A 1 123 ? -10.804 -3.509 20.628 1.00 77.69 123 HIS A C 1
ATOM 961 O O . HIS A 1 123 ? -11.909 -3.453 21.168 1.00 77.69 123 HIS A O 1
ATOM 967 N N . MET A 1 124 ? -9.728 -3.956 21.284 1.00 74.06 124 MET A N 1
ATOM 968 C CA . MET A 1 124 ? -9.741 -4.391 22.686 1.00 74.06 124 MET A CA 1
ATOM 969 C C . MET A 1 124 ? -10.116 -3.241 23.630 1.00 74.06 124 MET A C 1
ATOM 971 O O . MET A 1 124 ? -10.950 -3.421 24.517 1.00 74.06 124 MET A O 1
ATOM 975 N N . ILE A 1 125 ? -9.564 -2.046 23.388 1.00 75.69 125 ILE A N 1
ATOM 976 C CA . ILE A 1 125 ? -9.915 -0.825 24.126 1.00 75.69 125 ILE A CA 1
ATOM 977 C C . ILE A 1 125 ? -11.395 -0.471 23.908 1.00 75.69 125 ILE A C 1
ATOM 979 O O . ILE A 1 125 ? -12.106 -0.195 24.872 1.00 75.69 125 ILE A O 1
ATOM 983 N N . GLY A 1 126 ? -11.880 -0.521 22.663 1.00 68.44 126 GLY A N 1
ATOM 984 C CA . GLY A 1 126 ? -13.262 -0.170 22.315 1.00 68.44 126 GLY A CA 1
ATOM 985 C C . GLY A 1 126 ? -14.319 -1.149 22.835 1.00 68.44 126 GLY A C 1
ATOM 986 O O . GLY A 1 126 ? -15.436 -0.741 23.137 1.00 68.44 126 GLY A O 1
ATOM 987 N N . THR A 1 127 ? -13.974 -2.430 22.985 1.00 68.31 127 THR A N 1
ATOM 988 C CA . THR A 1 127 ? -14.881 -3.472 23.504 1.00 68.31 127 THR A CA 1
ATOM 989 C C . THR A 1 127 ? -14.851 -3.605 25.031 1.00 68.31 127 THR A C 1
ATOM 991 O O . THR A 1 127 ? -15.584 -4.421 25.588 1.00 68.31 127 THR A O 1
ATOM 994 N N . GLY A 1 128 ? -14.033 -2.806 25.731 1.00 59.00 128 GLY A N 1
ATOM 995 C CA . GLY A 1 128 ? -13.890 -2.871 27.190 1.00 59.00 128 GLY A CA 1
ATOM 996 C C . GLY A 1 128 ? -13.319 -4.204 27.683 1.00 59.00 128 GLY A C 1
ATOM 997 O O . GLY A 1 128 ? -13.501 -4.567 28.849 1.00 59.00 128 GLY A O 1
ATOM 998 N N . ALA A 1 129 ? -12.659 -4.958 26.799 1.00 54.09 129 ALA A N 1
ATOM 999 C CA . ALA A 1 129 ? -12.054 -6.227 27.150 1.00 54.09 129 ALA A CA 1
ATOM 1000 C C . ALA A 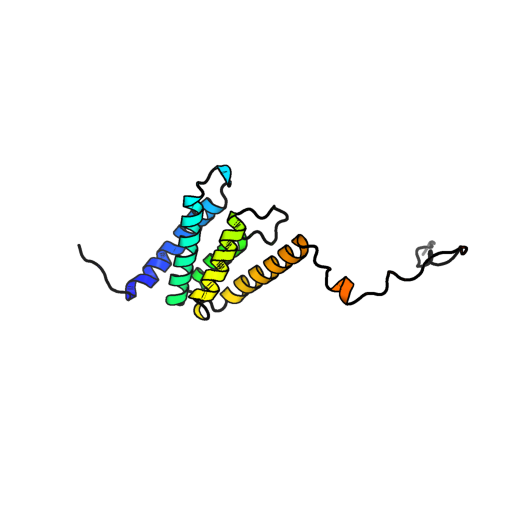1 129 ? -10.916 -5.968 28.142 1.00 54.09 129 ALA A C 1
ATOM 1002 O O . ALA A 1 129 ? -9.954 -5.255 27.864 1.00 54.09 129 ALA A O 1
ATOM 1003 N N . LYS A 1 130 ? -11.091 -6.531 29.336 1.00 49.94 130 LYS A N 1
ATOM 1004 C CA . LYS A 1 130 ? -10.153 -6.523 30.455 1.00 49.94 130 LYS A CA 1
ATOM 1005 C C . LYS A 1 130 ? -8.725 -6.765 29.964 1.00 49.94 130 LYS A C 1
ATOM 1007 O O . LYS A 1 130 ? -8.409 -7.870 29.535 1.00 49.94 130 LYS A O 1
ATOM 1012 N N . THR A 1 131 ? -7.877 -5.738 30.057 1.00 54.03 131 THR A N 1
ATOM 1013 C CA . THR A 1 131 ? -6.433 -5.845 29.832 1.00 54.03 131 THR A CA 1
ATOM 1014 C C . THR A 1 131 ? -5.908 -7.052 30.597 1.00 54.03 131 THR A C 1
ATOM 1016 O O . THR A 1 131 ? -6.274 -7.243 31.761 1.00 54.03 131 THR A O 1
ATOM 1019 N N . ASP A 1 132 ? -5.039 -7.834 29.962 1.00 54.91 132 ASP A N 1
ATOM 1020 C CA . ASP A 1 132 ? -4.465 -9.078 30.490 1.00 54.91 132 ASP A CA 1
ATOM 1021 C C . ASP A 1 132 ? -3.874 -8.920 31.908 1.00 54.91 132 ASP A C 1
ATOM 1023 O O . ASP A 1 132 ? -3.877 -9.841 32.718 1.00 54.91 132 ASP A O 1
ATOM 1027 N N . ALA A 1 133 ? -3.480 -7.697 32.281 1.00 55.19 133 ALA A N 1
ATOM 1028 C CA . ALA A 1 133 ? -3.097 -7.329 33.644 1.00 55.19 133 ALA A CA 1
ATOM 1029 C C . ALA A 1 133 ? -4.156 -7.680 34.714 1.00 55.19 133 ALA A C 1
ATOM 1031 O O . ALA A 1 133 ? -3.810 -8.053 35.827 1.00 55.19 133 ALA A O 1
ATOM 1032 N N . SER A 1 134 ? -5.447 -7.608 34.396 1.00 54.47 134 SER A N 1
ATOM 1033 C CA . SER A 1 134 ? -6.530 -7.993 35.315 1.00 54.47 134 SER A CA 1
ATOM 1034 C C . SER A 1 134 ? -6.825 -9.498 35.337 1.00 54.47 134 SER A C 1
ATOM 1036 O O . SER A 1 134 ? -7.533 -9.962 36.230 1.00 54.47 134 SER A O 1
ATOM 1038 N N . ILE A 1 135 ? -6.278 -10.254 34.381 1.00 58.66 135 ILE A N 1
ATOM 1039 C CA . ILE A 1 135 ? -6.337 -11.721 34.323 1.00 58.66 135 ILE A CA 1
ATOM 1040 C C . ILE A 1 135 ? -5.129 -12.311 35.066 1.00 58.66 135 ILE A C 1
ATOM 1042 O O . ILE A 1 135 ? -5.290 -13.235 35.861 1.00 58.66 135 ILE A O 1
ATOM 1046 N N . PHE A 1 136 ? -3.938 -11.731 34.879 1.00 58.84 136 PHE A N 1
ATOM 1047 C CA . PHE A 1 136 ? -2.693 -12.182 35.508 1.00 58.84 136 PHE A CA 1
ATOM 1048 C C . PHE A 1 136 ? -2.450 -11.628 36.924 1.00 58.84 136 PHE A C 1
ATOM 1050 O O . PHE A 1 136 ? -1.717 -12.254 37.689 1.00 58.84 136 PHE A O 1
ATOM 1057 N N . PHE A 1 137 ? -3.096 -10.522 37.326 1.00 57.75 137 PHE A N 1
ATOM 1058 C CA . PHE A 1 137 ? -3.034 -9.990 38.698 1.00 57.75 137 PHE A CA 1
ATOM 1059 C C . PHE A 1 137 ? -4.433 -9.880 39.340 1.00 57.75 137 PHE A C 1
ATOM 1061 O O . PHE A 1 137 ? -5.004 -8.791 39.418 1.00 57.75 137 PHE A O 1
ATOM 1068 N N . PRO A 1 138 ? -4.998 -10.981 39.875 1.00 48.94 138 PRO A N 1
ATOM 1069 C CA . PRO A 1 138 ? -6.294 -10.960 40.559 1.00 48.94 138 PRO A CA 1
ATOM 1070 C C . PRO A 1 138 ? -6.233 -10.385 41.992 1.00 48.94 138 PRO A C 1
ATOM 1072 O O . PRO A 1 138 ? -7.261 -10.233 42.650 1.00 48.94 138 PRO A O 1
ATOM 1075 N N . ALA A 1 139 ? -5.043 -10.064 42.511 1.00 48.16 139 ALA A N 1
ATOM 1076 C CA . ALA A 1 139 ? -4.785 -9.906 43.946 1.00 48.16 139 ALA A CA 1
ATOM 1077 C C . ALA A 1 139 ? -4.886 -8.467 44.501 1.00 48.16 139 ALA A C 1
ATOM 1079 O O . ALA A 1 139 ? -4.137 -8.108 45.404 1.00 48.16 139 ALA A O 1
ATOM 1080 N N . ALA A 1 140 ? -5.804 -7.631 44.005 1.00 49.06 140 ALA A N 1
ATOM 1081 C CA . ALA A 1 140 ? -6.031 -6.293 44.582 1.00 49.06 140 ALA A CA 1
ATOM 1082 C C . ALA A 1 140 ? -7.500 -5.984 44.921 1.00 49.06 140 ALA A C 1
ATOM 1084 O O . ALA A 1 140 ? -7.861 -4.832 45.155 1.00 49.06 140 ALA A O 1
ATOM 1085 N N . ARG A 1 141 ? -8.373 -6.998 44.972 1.00 46.50 141 ARG A N 1
ATOM 1086 C CA . ARG A 1 141 ? -9.755 -6.848 45.459 1.00 46.50 141 ARG A CA 1
ATOM 1087 C C . ARG A 1 141 ? -10.159 -8.028 46.337 1.00 46.50 141 ARG A C 1
ATOM 1089 O O . ARG A 1 141 ? -10.877 -8.919 45.903 1.00 46.50 141 ARG A O 1
ATOM 1096 N N . GLY A 1 142 ? -9.705 -8.016 47.587 1.00 44.19 142 GLY A N 1
ATOM 1097 C CA . GLY A 1 142 ? -10.133 -8.999 48.581 1.00 44.19 142 GLY A CA 1
ATOM 1098 C C . GLY A 1 142 ? -9.583 -8.724 49.976 1.00 44.19 142 GLY A C 1
ATOM 1099 O O . GLY A 1 142 ? -8.695 -9.432 50.426 1.00 44.19 142 GLY A O 1
ATOM 1100 N N . GLY A 1 143 ? -10.110 -7.702 50.655 1.00 36.97 143 GLY A N 1
ATOM 1101 C CA . GLY A 1 143 ? -9.799 -7.408 52.059 1.00 36.97 143 GLY A CA 1
ATOM 1102 C C . GLY A 1 143 ? -10.676 -6.277 52.591 1.00 36.97 143 GLY A C 1
ATOM 1103 O O . GLY A 1 143 ? -10.313 -5.111 52.503 1.00 36.97 143 GLY A O 1
ATOM 1104 N N . ASN A 1 144 ? -11.874 -6.629 53.054 1.00 38.06 144 ASN A N 1
ATOM 1105 C CA . ASN A 1 144 ? -12.928 -5.717 53.493 1.00 38.06 144 ASN A CA 1
ATOM 1106 C C . ASN A 1 144 ? -12.731 -5.285 54.962 1.00 38.06 144 ASN A C 1
ATOM 1108 O O . ASN A 1 144 ? -12.429 -6.126 55.799 1.00 38.06 144 ASN A O 1
ATOM 1112 N N . SER A 1 145 ? -13.019 -4.009 55.241 1.00 38.25 145 SER A N 1
ATOM 1113 C CA . SER A 1 145 ? -13.520 -3.431 56.504 1.00 38.25 145 SER A CA 1
ATOM 1114 C C . SER A 1 145 ? -12.793 -3.672 57.838 1.00 38.25 145 SER A C 1
ATOM 1116 O O . SER A 1 145 ? -12.879 -4.746 58.422 1.00 38.25 145 SER A O 1
ATOM 1118 N N . GLY A 1 146 ? -12.326 -2.568 58.440 1.00 31.44 146 GLY A N 1
ATOM 1119 C CA . GLY A 1 146 ? -12.434 -2.365 59.892 1.00 31.44 146 GLY A CA 1
ATOM 1120 C C . GLY A 1 146 ? -11.185 -1.851 60.610 1.00 31.44 146 GLY A C 1
ATOM 1121 O O . GLY A 1 146 ? -10.323 -2.635 60.963 1.00 31.44 146 GLY A O 1
ATOM 1122 N N . ALA A 1 147 ? -11.205 -0.551 60.920 1.00 37.78 147 ALA A N 1
ATOM 1123 C CA . ALA A 1 147 ? -10.664 0.091 62.125 1.00 37.78 147 ALA A CA 1
ATOM 1124 C C . ALA A 1 147 ? -9.152 0.032 62.461 1.00 37.78 147 ALA A C 1
ATOM 1126 O O . ALA A 1 147 ? -8.560 -1.015 62.676 1.00 37.78 147 ALA A O 1
ATOM 1127 N N . ASN A 1 148 ? -8.639 1.241 62.730 1.00 33.78 148 ASN A N 1
ATOM 1128 C CA . ASN A 1 148 ? -7.490 1.593 63.573 1.00 33.78 148 ASN A CA 1
ATOM 1129 C C . ASN A 1 148 ? -6.081 1.229 63.092 1.00 33.78 148 ASN A C 1
ATOM 1131 O O . ASN A 1 148 ? -5.662 0.079 63.108 1.00 33.78 148 ASN A O 1
ATOM 1135 N N . GLY A 1 149 ? -5.287 2.271 62.832 1.00 33.38 149 GLY A N 1
ATOM 1136 C CA . GLY A 1 149 ? -3.838 2.138 62.737 1.00 33.38 149 GLY A CA 1
ATOM 1137 C C . GLY A 1 149 ? -3.184 3.300 62.015 1.00 33.38 149 GLY A C 1
ATOM 1138 O O . GLY A 1 149 ? -2.869 3.205 60.836 1.00 33.38 149 GLY A O 1
ATOM 1139 N N . LEU A 1 150 ? -2.974 4.400 62.737 1.00 36.78 150 LEU A N 1
ATOM 1140 C CA . LEU A 1 150 ? -1.883 5.318 62.429 1.00 36.78 150 LEU A CA 1
ATOM 1141 C C . LEU A 1 150 ? -0.561 4.538 62.289 1.00 36.78 150 LEU A C 1
ATOM 1143 O O . LEU A 1 150 ? -0.350 3.561 63.001 1.00 36.78 150 LEU A O 1
ATOM 1147 N N . ALA A 1 151 ? 0.331 5.085 61.459 1.00 37.06 151 ALA A N 1
ATOM 1148 C CA . ALA A 1 151 ? 1.732 4.707 61.264 1.00 37.06 151 ALA A CA 1
ATOM 1149 C C . ALA A 1 151 ? 2.008 3.534 60.306 1.00 37.06 151 ALA A C 1
ATOM 1151 O O . ALA A 1 151 ? 1.906 2.369 60.666 1.00 37.06 151 ALA A O 1
ATOM 1152 N N . ALA A 1 152 ? 2.477 3.875 59.102 1.00 36.31 152 ALA A N 1
ATOM 1153 C CA . ALA A 1 152 ? 3.848 3.593 58.652 1.00 36.31 152 ALA A CA 1
ATOM 1154 C C . ALA A 1 152 ? 3.910 3.637 57.117 1.00 36.31 152 ALA A C 1
ATOM 1156 O O . ALA A 1 152 ? 3.364 2.760 56.461 1.00 36.31 152 ALA A O 1
ATOM 1157 N N . ALA A 1 153 ? 4.561 4.678 56.580 1.00 40.88 153 ALA A N 1
ATOM 1158 C CA . ALA A 1 153 ? 5.321 4.697 55.311 1.00 40.88 153 ALA A CA 1
ATOM 1159 C C . ALA A 1 153 ? 5.558 6.126 54.764 1.00 40.88 153 ALA A C 1
ATOM 1161 O O . ALA A 1 153 ? 6.039 6.288 53.648 1.00 40.88 153 ALA A O 1
ATOM 1162 N N . SER A 1 154 ? 5.333 7.178 55.564 1.00 43.12 154 SER A N 1
ATOM 1163 C CA . SER A 1 154 ? 6.014 8.476 55.394 1.00 43.12 154 SER A CA 1
ATOM 1164 C C . SER A 1 154 ? 7.476 8.380 55.867 1.00 43.12 154 SER A C 1
ATOM 1166 O O . SER A 1 154 ? 7.887 9.081 56.790 1.00 43.12 154 SER A O 1
ATOM 1168 N N . ALA A 1 155 ? 8.244 7.456 55.286 1.00 42.69 155 ALA A N 1
ATOM 1169 C CA . ALA A 1 155 ? 9.664 7.277 55.570 1.00 42.69 155 ALA A CA 1
ATOM 1170 C C . ALA A 1 155 ? 10.360 6.536 54.420 1.00 42.69 155 ALA A C 1
ATOM 1172 O O . ALA A 1 155 ? 10.676 5.358 54.530 1.00 42.69 155 ALA A O 1
ATOM 1173 N N . LEU A 1 156 ? 10.624 7.250 53.326 1.00 38.03 156 LEU A N 1
ATOM 1174 C CA . LEU A 1 156 ? 11.788 6.999 52.473 1.00 38.03 156 LEU A CA 1
ATOM 1175 C C . LEU A 1 156 ? 12.331 8.351 51.989 1.00 38.03 156 LEU A C 1
ATOM 1177 O O . LEU A 1 156 ? 12.122 8.800 50.871 1.00 38.03 156 LEU A O 1
ATOM 1181 N N . ALA A 1 157 ? 12.974 9.000 52.962 1.00 42.66 157 ALA A N 1
ATOM 1182 C CA . ALA A 1 157 ? 14.227 9.738 52.849 1.00 42.66 157 ALA A CA 1
ATOM 1183 C C . ALA A 1 157 ? 14.348 10.848 51.787 1.00 42.66 157 ALA A C 1
ATOM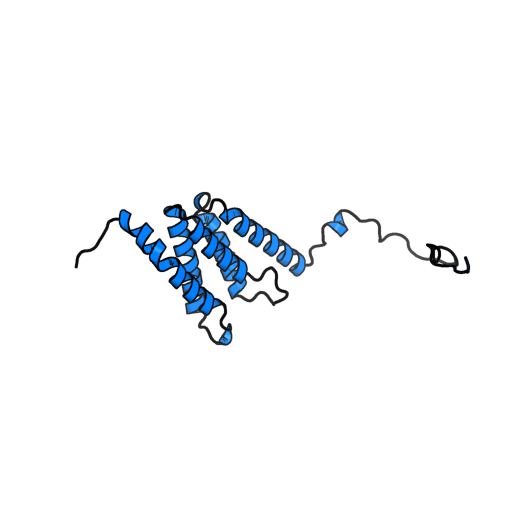 1185 O O . ALA A 1 157 ? 14.901 10.683 50.705 1.00 42.66 157 ALA A O 1
ATOM 1186 N N . SER A 1 158 ? 14.000 12.053 52.220 1.00 43.31 158 SER A N 1
ATOM 1187 C CA . SER A 1 158 ? 14.844 13.257 52.140 1.00 43.31 158 SER A CA 1
ATOM 1188 C C . SER A 1 158 ? 14.441 14.157 53.321 1.00 43.31 158 SER A C 1
ATOM 1190 O O . SER A 1 158 ? 13.311 14.000 53.791 1.00 43.31 158 SER A O 1
ATOM 1192 N N . PRO A 1 159 ? 15.215 15.160 53.776 1.00 49.75 159 PRO A N 1
ATOM 1193 C CA . PRO A 1 159 ? 16.655 15.455 53.696 1.00 49.75 159 PRO A CA 1
ATOM 1194 C C . PRO A 1 159 ? 17.224 15.847 55.097 1.00 49.75 159 PRO A C 1
ATOM 1196 O O . PRO A 1 159 ? 16.481 15.844 56.069 1.00 49.75 159 PRO A O 1
ATOM 1199 N N . LEU A 1 160 ? 18.515 16.193 55.212 1.00 37.25 160 LEU A N 1
ATOM 1200 C CA . LEU A 1 160 ? 19.147 17.105 56.208 1.00 37.25 160 LEU A CA 1
ATOM 1201 C C . LEU A 1 160 ? 20.672 16.990 55.984 1.00 37.25 160 LEU A C 1
ATOM 1203 O O . LEU A 1 160 ? 21.195 15.886 56.018 1.00 37.25 160 LEU A O 1
ATOM 1207 N N . GLY A 1 161 ? 21.473 18.011 55.687 1.00 39.91 161 GLY A N 1
ATOM 1208 C CA . GLY A 1 161 ? 21.324 19.451 55.842 1.00 39.91 161 GLY A CA 1
ATOM 1209 C C . GLY A 1 161 ? 22.536 19.972 56.630 1.00 39.91 161 GLY A C 1
ATOM 1210 O O . GLY A 1 161 ? 22.680 19.597 57.785 1.00 39.91 161 GLY A O 1
ATOM 1211 N N . ALA A 1 162 ? 23.328 20.861 56.007 1.00 39.53 162 ALA A N 1
ATOM 1212 C CA . ALA A 1 162 ? 24.372 21.720 56.603 1.00 39.53 162 ALA A CA 1
ATOM 1213 C C . ALA A 1 162 ? 25.643 20.997 57.138 1.00 39.53 162 ALA A C 1
ATOM 1215 O O . ALA A 1 162 ? 25.577 19.863 57.576 1.00 39.53 162 ALA A O 1
ATOM 1216 N N . ASN A 1 163 ? 26.862 21.546 57.130 1.00 39.72 163 ASN A N 1
ATOM 1217 C CA . ASN A 1 163 ? 27.303 22.935 57.196 1.00 39.72 163 ASN A CA 1
ATOM 1218 C C . ASN A 1 163 ? 28.818 23.041 56.857 1.00 39.72 163 ASN A C 1
ATOM 1220 O O . ASN A 1 163 ? 29.581 22.205 57.322 1.00 39.72 163 ASN A O 1
ATOM 1224 N N . SER A 1 164 ? 29.191 24.104 56.132 1.00 40.25 164 SER A N 1
ATOM 1225 C CA . SER A 1 164 ? 30.419 24.936 56.196 1.00 40.25 164 SER A CA 1
ATOM 1226 C C . SER A 1 164 ? 31.865 24.388 56.177 1.00 40.25 164 SER A C 1
ATOM 1228 O O . SER A 1 164 ? 32.239 23.493 56.921 1.00 40.25 164 SER A O 1
ATOM 1230 N N . SER A 1 165 ? 32.678 25.168 55.438 1.00 39.75 165 SER A N 1
ATOM 1231 C CA . SER A 1 165 ? 34.076 25.590 55.682 1.00 39.75 165 SER A CA 1
ATOM 1232 C C . SER A 1 165 ? 35.196 24.548 55.653 1.00 39.75 165 SER A C 1
ATOM 1234 O O . SER A 1 165 ? 35.395 23.848 56.636 1.00 39.75 165 SER A O 1
ATOM 1236 N N . GLU A 1 166 ? 35.985 24.558 54.574 1.00 39.78 166 GLU A N 1
ATOM 1237 C CA . GLU A 1 166 ? 37.378 25.059 54.504 1.00 39.78 166 GLU A CA 1
ATOM 1238 C C . GLU A 1 166 ? 37.797 25.242 53.034 1.00 39.78 166 GLU A C 1
ATOM 1240 O O . GLU A 1 166 ? 37.246 24.521 52.168 1.00 39.78 166 GLU A O 1
#

Organism: NCBI:txid141414

Radius of gyration: 27.03 Å; Cα contacts (8 Å, |Δi|>4): 85; chains: 1; bounding box: 54×40×97 Å

Sequence (166 aa):
YHSSRNVEHARPMFEASWCALLASWTSVMEESADDVPDELVGLVMRGFANAVHIAAEFGMQTEREAFVTMLAKYTYLDSAKTMGQRNIEAFKTIISLALTDGNHLGSSWAQVLKCLSEFQRLHMIGTGAKTDASIFFPAARGGNSGANGLAAASALASPLGANSSE

Nearest PDB structures (foldseek):
  8ucq-assembly1_A  TM=8.202E-01  e=4.694E-03  Thermothielavioides terrestris
  8ure-assembly1_G  TM=6.841E-01  e=1.130E+00  synthetic construct
  8fiq-assembly1_A  TM=5.878E-01  e=7.892E-01  synthetic construct
  5lph-assembly1_A  TM=4.347E-01  e=2.565E+00  Homo sapiens
  6jx6-assembly1_C  TM=3.567E-01  e=7.149E+00  Homo sapiens

Secondary structure (DSSP, 8-state):
------GGGHHHHHHHHHHHHHHHHHHHHHS-TTTS-HHHHHHHHHHHHHHHHHHHHTT-HHHHHHHHHHHHHHT-TTS-S---HHHHHHHHHHHHHHHHHGGGGGGGHHHHHHHHHHHHHHHHHHTT---THHHH--TTS--------------S----------

Mean predicted aligned error: 14.55 Å

Solvent-accessible surface area (backbone atoms only — not comparable to full-atom values): 10456 Å² total; per-residue (Å²): 137,85,82,84,84,61,72,85,53,51,59,62,55,44,73,74,41,48,66,62,51,50,52,55,48,49,52,65,69,71,47,57,76,90,81,50,60,68,68,58,55,58,48,43,55,50,48,52,51,53,52,34,50,52,22,30,76,69,67,37,61,68,62,26,37,51,52,53,50,51,49,54,60,58,36,44,80,88,48,99,60,82,84,47,73,69,21,56,50,39,48,52,49,53,52,51,45,52,71,73,52,47,80,51,46,61,81,44,46,61,57,54,52,49,52,52,55,47,49,51,52,53,48,36,63,75,70,66,55,77,57,65,65,62,72,79,52,69,88,84,78,87,85,79,89,81,86,88,76,85,86,90,75,99,72,83,84,84,87,86,80,89,80,85,89,134